Protein AF-A0A655AIK2-F1 (afdb_monomer_lite)

Structure (mmCIF, N/CA/C/O backbone):
data_AF-A0A655AIK2-F1
#
_entry.id   AF-A0A655AIK2-F1
#
loop_
_atom_site.group_PDB
_atom_site.id
_atom_site.type_symbol
_atom_site.label_atom_id
_atom_site.label_alt_id
_atom_site.label_comp_id
_atom_site.label_asym_id
_atom_site.label_entity_id
_atom_site.label_seq_id
_atom_site.pdbx_PDB_ins_code
_atom_site.Cartn_x
_atom_site.Cartn_y
_atom_site.Cartn_z
_atom_site.occupancy
_atom_site.B_iso_or_equiv
_atom_site.auth_seq_id
_atom_site.auth_comp_id
_atom_site.auth_asym_id
_atom_site.auth_atom_id
_atom_site.pdbx_PDB_model_num
ATOM 1 N N . MET A 1 1 ? -13.391 6.403 -7.907 1.00 51.69 1 MET A N 1
ATOM 2 C CA . MET A 1 1 ? -12.136 5.618 -7.950 1.00 51.69 1 MET A CA 1
ATOM 3 C C . MET A 1 1 ? -12.212 4.300 -8.732 1.00 51.69 1 MET A C 1
ATOM 5 O O . MET A 1 1 ? -11.170 3.875 -9.209 1.00 51.69 1 MET A O 1
ATOM 9 N N . SER A 1 2 ? -13.373 3.656 -8.947 1.00 58.41 2 SER A N 1
ATOM 10 C CA . SER A 1 2 ? -13.395 2.323 -9.598 1.00 58.41 2 SER A CA 1
ATOM 11 C C . SER A 1 2 ? -12.974 2.304 -11.079 1.00 58.41 2 SER A C 1
ATOM 13 O O . SER A 1 2 ? -12.410 1.311 -11.532 1.00 58.41 2 SER A O 1
ATOM 15 N N . GLY A 1 3 ? -13.190 3.390 -11.832 1.00 69.06 3 GLY A N 1
ATOM 16 C CA . GLY A 1 3 ? -12.849 3.443 -13.261 1.00 69.06 3 GLY A CA 1
ATOM 17 C C . GLY A 1 3 ? -11.346 3.348 -13.546 1.00 69.06 3 GLY A C 1
ATOM 18 O O . GLY A 1 3 ? -10.938 2.604 -14.431 1.00 69.06 3 GLY A O 1
ATOM 19 N N . ALA A 1 4 ? -10.515 4.046 -12.765 1.00 73.50 4 ALA A N 1
ATOM 20 C CA . ALA A 1 4 ? -9.062 4.034 -12.951 1.00 73.50 4 ALA A CA 1
ATOM 21 C C . ALA A 1 4 ? -8.450 2.670 -12.593 1.00 73.50 4 ALA A C 1
ATOM 23 O O . ALA A 1 4 ? -7.640 2.145 -13.355 1.00 73.50 4 ALA A O 1
ATOM 24 N N . ALA A 1 5 ? -8.898 2.062 -11.488 1.00 82.31 5 ALA A N 1
ATOM 25 C CA . ALA A 1 5 ? -8.438 0.736 -11.080 1.00 82.31 5 ALA A CA 1
ATOM 26 C C . ALA A 1 5 ? -8.780 -0.337 -12.122 1.00 82.31 5 ALA A C 1
ATOM 28 O O . ALA A 1 5 ? -7.933 -1.159 -12.468 1.00 82.31 5 ALA A O 1
ATOM 29 N N . ARG A 1 6 ? -9.994 -0.294 -12.687 1.00 87.00 6 ARG A N 1
ATOM 30 C CA . ARG A 1 6 ? -10.403 -1.250 -13.721 1.00 87.00 6 ARG A CA 1
ATOM 31 C C . ARG A 1 6 ? -9.601 -1.094 -15.011 1.00 87.00 6 ARG A C 1
ATOM 33 O O . ARG A 1 6 ? -9.092 -2.086 -15.518 1.00 87.00 6 ARG A O 1
ATOM 40 N N . SER A 1 7 ? -9.426 0.132 -15.498 1.00 90.06 7 SER A N 1
ATOM 41 C CA . SER A 1 7 ? -8.624 0.383 -16.701 1.00 90.06 7 SER A CA 1
ATOM 42 C C . SER A 1 7 ? -7.167 -0.062 -16.536 1.00 90.06 7 SER A C 1
ATOM 44 O O . SER A 1 7 ? -6.598 -0.631 -17.468 1.00 90.06 7 SER A O 1
ATOM 46 N N . ALA A 1 8 ? -6.572 0.156 -15.357 1.00 89.56 8 ALA A N 1
ATOM 47 C CA . ALA A 1 8 ? -5.217 -0.298 -15.054 1.00 89.56 8 ALA A CA 1
ATOM 48 C C . ALA A 1 8 ? -5.115 -1.833 -15.055 1.00 89.56 8 ALA A C 1
ATOM 50 O O . ALA A 1 8 ? -4.217 -2.386 -15.686 1.00 89.56 8 ALA A O 1
ATOM 51 N N . LEU A 1 9 ? -6.063 -2.526 -14.415 1.00 90.50 9 LEU A N 1
ATOM 52 C CA . LEU A 1 9 ? -6.126 -3.991 -14.422 1.00 90.50 9 LEU A CA 1
ATOM 53 C C . LEU A 1 9 ? -6.282 -4.546 -15.841 1.00 90.50 9 LEU A C 1
ATOM 55 O O . LEU A 1 9 ? -5.556 -5.456 -16.230 1.00 90.50 9 LEU A O 1
ATOM 59 N N . ASP A 1 10 ? -7.179 -3.969 -16.640 1.00 93.56 10 ASP A N 1
ATOM 60 C CA . ASP A 1 10 ? -7.395 -4.396 -18.022 1.00 93.56 10 ASP A CA 1
ATOM 61 C C . ASP A 1 10 ? -6.138 -4.196 -18.884 1.00 93.56 10 ASP A C 1
ATOM 63 O O . ASP A 1 10 ? -5.850 -5.011 -19.763 1.00 93.56 10 ASP A O 1
ATOM 67 N N . ALA A 1 11 ? -5.367 -3.130 -18.643 1.00 92.75 11 ALA A N 1
ATOM 68 C CA . ALA A 1 11 ? -4.089 -2.911 -19.313 1.00 92.75 11 ALA A CA 1
ATOM 69 C C . ALA A 1 11 ? -3.049 -3.974 -18.926 1.00 92.75 11 ALA A C 1
ATOM 71 O O . ALA A 1 11 ? -2.425 -4.556 -19.814 1.00 92.75 11 ALA A O 1
ATOM 72 N N . TRP A 1 12 ? -2.916 -4.286 -17.634 1.00 93.81 12 TRP A N 1
ATOM 73 C CA . TRP A 1 12 ? -1.994 -5.319 -17.154 1.00 93.81 12 TRP A CA 1
ATOM 74 C C . TRP A 1 12 ? -2.372 -6.724 -17.610 1.00 93.81 12 TRP A C 1
ATOM 76 O O . TRP A 1 12 ? -1.489 -7.502 -17.960 1.00 93.81 12 TRP A O 1
ATOM 86 N N . HIS A 1 13 ? -3.663 -7.042 -17.694 1.00 94.12 13 HIS A N 1
ATOM 87 C CA . HIS A 1 13 ? -4.111 -8.314 -18.261 1.00 94.12 13 HIS A CA 1
ATOM 88 C C . HIS A 1 13 ? -3.726 -8.466 -19.735 1.00 94.12 13 HIS A C 1
ATOM 90 O O . HIS A 1 13 ? -3.380 -9.565 -20.158 1.00 94.12 13 HIS A O 1
ATOM 96 N N . ARG A 1 14 ? -3.767 -7.382 -20.523 1.00 95.62 14 ARG A N 1
ATOM 97 C CA . ARG A 1 14 ? -3.342 -7.415 -21.932 1.00 95.62 14 ARG A CA 1
ATOM 98 C C . ARG A 1 14 ? -1.826 -7.468 -22.093 1.00 95.62 14 ARG A C 1
ATOM 100 O O . ARG A 1 14 ? -1.352 -8.127 -23.008 1.00 95.62 14 ARG A O 1
ATOM 107 N N . HIS A 1 15 ? -1.090 -6.752 -21.246 1.00 95.00 15 HIS A N 1
ATOM 108 C CA . HIS A 1 15 ? 0.371 -6.716 -21.294 1.00 95.00 15 HIS A CA 1
ATOM 109 C C . HIS A 1 15 ? 0.997 -8.030 -20.800 1.00 95.00 15 HIS A C 1
ATOM 111 O O . HIS A 1 15 ? 1.952 -8.523 -21.391 1.00 95.00 15 HIS A O 1
ATOM 117 N N . GLY A 1 16 ? 0.453 -8.607 -19.726 1.00 95.50 16 GLY A N 1
ATOM 118 C CA . GLY A 1 16 ? 1.078 -9.705 -18.993 1.00 95.50 16 GLY A CA 1
ATOM 119 C C . GLY A 1 16 ? 2.127 -9.221 -17.985 1.00 95.50 16 GLY A C 1
ATOM 120 O O . GLY A 1 16 ? 2.338 -8.020 -17.805 1.00 95.50 16 GLY A O 1
ATOM 121 N N . LEU A 1 17 ? 2.765 -10.168 -17.293 1.00 95.75 17 LEU A N 1
ATOM 122 C CA . LEU A 1 17 ? 3.710 -9.897 -16.195 1.00 95.75 17 LEU A CA 1
ATOM 123 C C . LEU A 1 17 ? 5.175 -10.192 -16.540 1.00 95.75 17 LEU A C 1
ATOM 125 O O . LEU A 1 17 ? 6.046 -10.034 -15.684 1.00 95.75 17 LEU A O 1
ATOM 129 N N . GLU A 1 18 ? 5.433 -10.627 -17.770 1.00 96.44 18 GLU A N 1
ATOM 130 C CA . GLU A 1 18 ? 6.771 -10.956 -18.249 1.00 96.44 18 GLU A CA 1
ATOM 131 C C . GLU A 1 18 ? 7.486 -9.719 -18.800 1.00 96.44 18 GLU A C 1
ATOM 133 O O . GLU A 1 18 ? 6.857 -8.791 -19.313 1.00 96.44 18 GLU A O 1
ATOM 138 N N . GLY A 1 19 ? 8.817 -9.740 -18.726 1.00 95.62 19 GLY A N 1
ATOM 139 C CA . GLY A 1 19 ? 9.673 -8.681 -19.254 1.00 95.62 19 GLY A CA 1
ATOM 140 C C . GLY A 1 19 ? 9.655 -7.390 -18.433 1.00 95.62 19 GLY A C 1
ATOM 141 O O . GLY A 1 19 ? 9.268 -7.366 -17.261 1.00 95.62 19 GLY A O 1
ATOM 142 N N . ASP A 1 20 ? 10.098 -6.314 -19.078 1.00 96.06 20 ASP A N 1
ATOM 143 C CA . ASP A 1 20 ? 10.253 -4.994 -18.476 1.00 96.06 20 ASP A CA 1
ATOM 144 C C . ASP A 1 20 ? 9.268 -3.987 -19.074 1.00 96.06 20 ASP A C 1
ATOM 146 O O . ASP A 1 20 ? 8.911 -4.053 -20.250 1.00 96.06 20 ASP A O 1
ATOM 150 N N . VAL A 1 21 ? 8.882 -3.006 -18.263 1.00 94.62 21 VAL A N 1
ATOM 151 C CA . VAL A 1 21 ? 8.127 -1.822 -18.674 1.00 94.62 21 VAL A CA 1
ATOM 152 C C . VAL A 1 21 ? 8.985 -0.569 -18.528 1.00 94.62 21 VAL A C 1
ATOM 154 O O . VAL A 1 21 ? 9.830 -0.469 -17.635 1.00 94.62 21 VAL A O 1
ATOM 157 N N . SER A 1 22 ? 8.773 0.405 -19.414 1.00 92.00 22 SER A N 1
ATOM 158 C CA . SER A 1 22 ? 9.477 1.690 -19.365 1.00 92.00 22 SER A CA 1
ATOM 159 C C . SER A 1 22 ? 8.956 2.564 -18.221 1.00 92.00 22 SER A C 1
ATOM 161 O O . SER A 1 22 ? 7.747 2.702 -18.030 1.00 92.00 22 SER A O 1
ATOM 163 N N . LEU A 1 23 ? 9.881 3.185 -17.488 1.00 84.00 23 LEU A N 1
ATOM 164 C CA . LEU A 1 23 ? 9.624 4.173 -16.446 1.00 84.00 23 LEU A CA 1
ATOM 165 C C . LEU A 1 23 ? 10.489 5.414 -16.712 1.00 84.00 23 LEU A C 1
ATOM 167 O O . LEU A 1 23 ? 11.603 5.545 -16.202 1.00 84.00 23 LEU A O 1
ATOM 171 N N . GLY A 1 24 ? 9.983 6.325 -17.545 1.00 83.88 24 GLY A N 1
ATOM 172 C CA . GLY A 1 24 ? 10.744 7.499 -17.977 1.00 83.88 24 GLY A CA 1
ATOM 173 C C . GLY A 1 24 ? 12.058 7.082 -18.663 1.00 83.88 24 GLY A C 1
ATOM 174 O O . GLY A 1 24 ? 12.004 6.301 -19.611 1.00 83.88 24 GLY A O 1
ATOM 175 N N . PRO A 1 25 ? 13.233 7.567 -18.214 1.00 86.94 25 PRO A N 1
ATOM 176 C CA . PRO A 1 25 ? 14.522 7.167 -18.785 1.00 86.94 25 PRO A CA 1
ATOM 177 C C . PRO A 1 25 ? 14.983 5.760 -18.360 1.00 86.94 25 PRO A C 1
ATOM 179 O O . PRO A 1 25 ? 15.971 5.266 -18.898 1.00 86.94 25 PRO A O 1
ATOM 182 N N . GLY A 1 26 ? 14.314 5.132 -17.388 1.00 90.81 26 GLY A N 1
ATOM 183 C CA . GLY A 1 26 ? 14.631 3.791 -16.900 1.00 90.81 26 GLY A CA 1
ATOM 184 C C . GLY A 1 26 ? 13.616 2.731 -17.330 1.00 90.81 26 GLY A C 1
ATOM 185 O O . GLY A 1 26 ? 12.652 2.999 -18.051 1.00 90.81 26 GLY A O 1
ATOM 186 N N . SER A 1 27 ? 13.821 1.512 -16.840 1.00 93.62 27 SER A N 1
ATOM 187 C CA . SER A 1 27 ? 12.861 0.410 -16.919 1.00 93.62 27 SER A CA 1
ATOM 188 C C . SER A 1 27 ? 12.751 -0.303 -15.574 1.00 93.62 27 SER A C 1
ATOM 190 O O . SER A 1 27 ? 13.617 -0.180 -14.706 1.00 93.62 27 SER A O 1
ATOM 192 N N . MET A 1 28 ? 11.666 -1.048 -15.394 1.00 93.25 28 MET A N 1
ATOM 193 C CA . MET A 1 28 ? 11.500 -1.977 -14.281 1.00 93.25 28 MET A CA 1
ATOM 194 C C . MET A 1 28 ? 10.772 -3.227 -14.754 1.00 93.25 28 MET A C 1
ATOM 196 O O . MET A 1 28 ? 9.997 -3.157 -15.707 1.00 93.25 28 MET A O 1
ATOM 200 N N . SER A 1 29 ? 10.953 -4.351 -14.060 1.00 95.81 29 SER A N 1
ATOM 201 C CA . SER A 1 29 ? 10.187 -5.554 -14.394 1.00 95.81 29 SER A CA 1
ATOM 202 C C . SER A 1 29 ? 8.681 -5.289 -14.305 1.00 95.81 29 SER A C 1
ATOM 204 O O . SER A 1 29 ? 8.204 -4.632 -13.372 1.00 95.81 29 SER A O 1
ATOM 206 N N . ALA A 1 30 ? 7.923 -5.846 -15.247 1.00 95.56 30 ALA A N 1
ATOM 207 C CA . ALA A 1 30 ? 6.465 -5.775 -15.277 1.00 95.56 30 ALA A CA 1
ATOM 208 C C . ALA A 1 30 ? 5.847 -6.233 -13.944 1.00 95.56 30 ALA A C 1
ATOM 210 O O . ALA A 1 30 ? 4.912 -5.619 -13.429 1.00 95.56 30 ALA A O 1
ATOM 211 N N . LYS A 1 31 ? 6.435 -7.263 -13.324 1.00 94.56 31 LYS A N 1
ATOM 212 C CA . LYS A 1 31 ? 6.017 -7.776 -12.017 1.00 94.56 31 LYS A CA 1
ATOM 213 C C . LYS A 1 31 ? 6.182 -6.758 -10.886 1.00 94.56 31 LYS A C 1
ATOM 215 O O . LYS A 1 31 ? 5.305 -6.654 -10.030 1.00 94.56 31 LYS A O 1
ATOM 220 N N . VAL A 1 32 ? 7.279 -6.002 -10.869 1.00 93.06 32 VAL A N 1
ATOM 221 C CA . VAL A 1 32 ? 7.477 -4.926 -9.884 1.00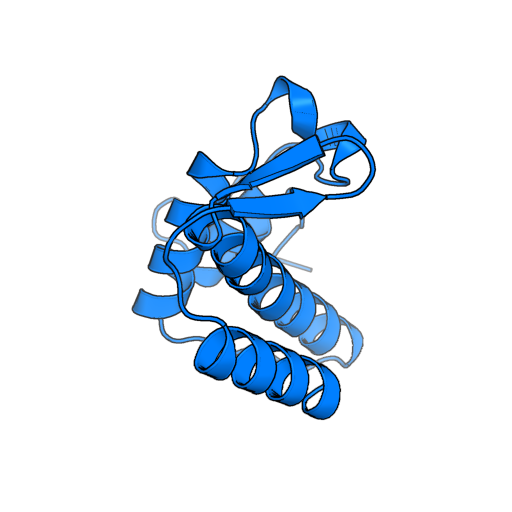 93.06 32 VAL A CA 1
ATOM 222 C C . VAL A 1 32 ? 6.482 -3.798 -10.142 1.00 93.06 32 VAL A C 1
ATOM 224 O O . VAL A 1 32 ? 5.775 -3.399 -9.220 1.00 93.06 32 VAL A O 1
ATOM 227 N N . ALA A 1 33 ? 6.353 -3.359 -11.394 1.00 92.94 33 ALA A N 1
ATOM 228 C CA . ALA A 1 33 ? 5.444 -2.282 -11.776 1.00 92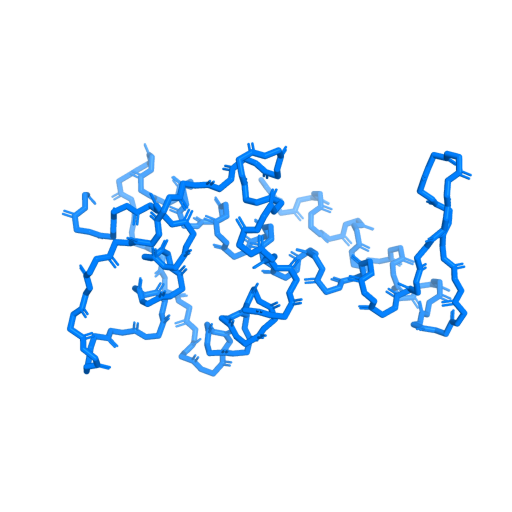.94 33 ALA A CA 1
ATOM 229 C C . ALA A 1 33 ? 3.983 -2.569 -11.401 1.00 92.94 33 ALA A C 1
ATOM 231 O O . ALA A 1 33 ? 3.315 -1.715 -10.821 1.00 92.94 33 ALA A O 1
ATOM 232 N N . VAL A 1 34 ? 3.481 -3.780 -11.672 1.00 93.44 34 VAL A N 1
ATOM 233 C CA . VAL A 1 34 ? 2.107 -4.142 -11.298 1.00 93.44 34 VAL A CA 1
ATOM 234 C C . VAL A 1 34 ? 1.928 -4.230 -9.779 1.00 93.44 34 VAL A C 1
ATOM 236 O O . VAL A 1 34 ? 0.863 -3.899 -9.259 1.00 93.44 34 VAL A O 1
ATOM 239 N N . SER A 1 35 ? 2.968 -4.647 -9.048 1.00 93.19 35 SER A N 1
ATOM 240 C CA . SER A 1 35 ? 2.905 -4.807 -7.590 1.00 93.19 35 SER A CA 1
ATOM 241 C C . SER A 1 35 ? 2.715 -3.467 -6.879 1.00 93.19 35 SER A C 1
ATOM 243 O O . SER A 1 35 ? 2.014 -3.416 -5.869 1.00 93.19 35 SER A O 1
ATOM 245 N N . VAL A 1 36 ? 3.253 -2.375 -7.436 1.00 92.69 36 VAL A N 1
ATOM 246 C CA . VAL A 1 36 ? 3.039 -1.010 -6.924 1.00 92.69 36 VAL A CA 1
ATOM 247 C C . VAL A 1 36 ? 1.546 -0.680 -6.852 1.00 92.69 36 VAL A C 1
ATOM 249 O O . VAL A 1 36 ? 1.082 -0.200 -5.821 1.00 92.69 36 VAL A O 1
ATOM 252 N N . PHE A 1 37 ? 0.753 -1.044 -7.868 1.00 91.94 37 PHE A N 1
ATOM 253 C CA . PHE A 1 37 ? -0.693 -0.780 -7.864 1.00 91.94 37 PHE A CA 1
ATOM 254 C C . PHE A 1 37 ? -1.442 -1.443 -6.705 1.00 91.94 37 PHE A C 1
ATOM 256 O O . PHE A 1 37 ? -2.486 -0.944 -6.293 1.00 91.94 37 PHE A O 1
ATOM 263 N N . SER A 1 38 ? -0.925 -2.548 -6.161 1.00 94.19 38 SER A N 1
ATOM 264 C CA . SER A 1 38 ? -1.544 -3.199 -5.002 1.00 94.19 38 SER A CA 1
ATOM 265 C C . SER A 1 38 ? -1.433 -2.331 -3.745 1.00 94.19 38 SER A C 1
ATOM 267 O O . SER A 1 38 ? -2.399 -2.228 -2.990 1.00 94.19 38 SER A O 1
ATOM 269 N N . VAL A 1 39 ? -0.290 -1.663 -3.557 1.00 95.38 39 VAL A N 1
ATOM 270 C CA . VAL A 1 39 ? -0.084 -0.696 -2.470 1.00 95.38 39 VAL A CA 1
ATOM 271 C C . VAL A 1 39 ? -0.931 0.549 -2.719 1.00 95.38 39 VAL A C 1
ATOM 273 O O . VAL A 1 39 ? -1.743 0.906 -1.867 1.00 95.38 39 VAL A O 1
ATOM 276 N N . GLU A 1 40 ? -0.814 1.146 -3.908 1.00 93.25 40 GLU A N 1
ATOM 277 C CA . GLU A 1 40 ? -1.530 2.372 -4.281 1.00 93.25 40 GLU A CA 1
ATOM 278 C C . GLU A 1 40 ? -3.044 2.231 -4.090 1.00 93.25 40 GLU A C 1
ATOM 280 O O . GLU A 1 40 ? -3.674 3.055 -3.431 1.00 93.25 40 GLU A O 1
ATOM 285 N N . PHE A 1 41 ? -3.657 1.168 -4.621 1.00 93.88 41 PHE A N 1
ATOM 286 C CA . PHE A 1 41 ? -5.108 1.025 -4.540 1.00 93.88 41 PHE A CA 1
ATOM 287 C C . PHE A 1 41 ? -5.605 0.737 -3.131 1.00 93.88 41 PHE A C 1
ATOM 289 O O . PHE A 1 41 ? -6.617 1.317 -2.740 1.00 93.88 41 PHE A O 1
ATOM 296 N N . LEU A 1 42 ? -4.943 -0.135 -2.366 1.00 96.25 42 LEU A N 1
ATOM 297 C CA . LEU A 1 42 ? -5.442 -0.488 -1.038 1.00 96.25 42 LEU A CA 1
ATOM 298 C C . LEU A 1 42 ? -5.245 0.657 -0.037 1.00 96.25 42 LEU A C 1
ATOM 300 O O . LEU A 1 42 ? -6.173 0.995 0.697 1.00 96.25 42 LEU A O 1
ATOM 304 N N . VAL A 1 43 ? -4.071 1.293 -0.047 1.00 96.88 43 VAL A N 1
ATOM 305 C CA . VAL A 1 43 ? -3.760 2.410 0.854 1.00 96.88 43 VAL A CA 1
ATOM 306 C C . VAL A 1 43 ? -4.630 3.623 0.527 1.00 96.88 43 VAL A C 1
ATOM 308 O O . VAL A 1 43 ? -5.207 4.218 1.432 1.00 96.88 43 VAL A O 1
ATOM 311 N N . HIS A 1 44 ? -4.823 3.959 -0.752 1.00 95.81 44 HIS A N 1
ATOM 312 C CA . HIS A 1 44 ? -5.676 5.095 -1.110 1.00 95.81 44 HIS A CA 1
ATOM 313 C C . HIS A 1 44 ? -7.175 4.804 -1.000 1.00 95.81 44 HIS A C 1
ATOM 315 O O . HIS A 1 44 ? -7.961 5.725 -0.770 1.00 95.81 44 HIS A O 1
ATOM 321 N N . ALA A 1 45 ? -7.601 3.542 -1.104 1.00 95.44 45 ALA A N 1
ATOM 322 C CA . ALA A 1 45 ? -8.957 3.170 -0.716 1.00 95.44 45 ALA A CA 1
ATOM 323 C C . ALA A 1 45 ? -9.191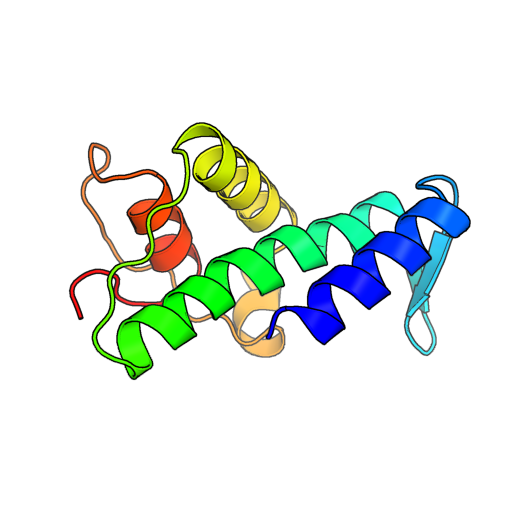 3.428 0.780 1.00 95.44 45 ALA A C 1
ATOM 325 O O . ALA A 1 45 ? -10.267 3.905 1.140 1.00 95.44 45 ALA A O 1
ATOM 326 N N . TRP A 1 46 ? -8.190 3.162 1.630 1.00 97.44 46 TRP A N 1
ATOM 327 C CA . TRP A 1 46 ? -8.257 3.474 3.059 1.00 97.44 46 TRP A CA 1
ATOM 328 C C . TRP A 1 46 ? -8.275 4.987 3.293 1.00 97.44 46 TRP A C 1
ATOM 330 O O . TRP A 1 46 ? -9.182 5.470 3.968 1.00 97.44 46 TRP A O 1
ATOM 340 N N . ASP A 1 47 ? -7.368 5.740 2.652 1.00 96.75 47 ASP A N 1
ATOM 341 C CA . ASP A 1 47 ? -7.329 7.210 2.736 1.00 96.75 47 ASP A CA 1
ATOM 342 C C . ASP A 1 47 ? -8.701 7.816 2.393 1.00 96.75 47 ASP A C 1
ATOM 344 O O . ASP A 1 47 ? -9.214 8.688 3.095 1.00 96.75 47 ASP A O 1
ATOM 348 N N . TYR A 1 48 ? -9.325 7.332 1.316 1.00 95.88 48 TYR A N 1
ATOM 349 C CA . TYR A 1 48 ? -10.638 7.800 0.892 1.00 95.88 48 TYR A CA 1
ATOM 350 C C . TYR A 1 48 ? -11.748 7.420 1.866 1.00 95.88 48 TYR A C 1
ATOM 352 O O . TYR A 1 48 ? -12.600 8.259 2.143 1.00 95.88 48 TYR A O 1
ATOM 360 N N . ALA A 1 49 ? -11.753 6.182 2.371 1.00 96.44 49 ALA A N 1
ATOM 361 C CA . ALA A 1 49 ? -12.748 5.729 3.337 1.00 96.44 49 ALA A CA 1
ATOM 362 C C . ALA A 1 49 ? -12.726 6.619 4.589 1.00 96.44 49 ALA A C 1
ATOM 364 O O . ALA A 1 49 ? -13.763 7.174 4.949 1.00 96.44 49 ALA A O 1
ATOM 365 N N . VAL A 1 50 ? -11.538 6.867 5.151 1.00 96.25 50 VAL A N 1
ATOM 366 C CA . VAL A 1 50 ? -11.345 7.788 6.282 1.00 96.25 50 VAL A CA 1
ATOM 367 C C . VAL A 1 50 ? -11.840 9.193 5.941 1.00 96.25 50 VAL A C 1
ATOM 369 O O . VAL A 1 50 ? -12.615 9.775 6.697 1.00 96.25 50 VAL A O 1
ATOM 372 N N . ALA A 1 51 ? -11.465 9.728 4.774 1.00 96.50 51 ALA A N 1
ATOM 373 C CA . ALA A 1 51 ? -11.846 11.078 4.360 1.00 96.50 51 ALA A CA 1
ATOM 374 C C . ALA A 1 51 ? -13.367 11.287 4.244 1.00 96.50 51 ALA A C 1
ATOM 376 O O . ALA A 1 51 ? -13.843 12.410 4.412 1.00 96.50 51 ALA A O 1
ATOM 377 N N . VAL A 1 52 ? -14.133 10.228 3.962 1.00 96.94 52 VAL A N 1
ATOM 378 C CA . VAL A 1 52 ? -15.603 10.283 3.875 1.00 96.94 52 VAL A CA 1
ATOM 379 C C . VAL A 1 52 ? -16.310 9.753 5.127 1.00 96.94 52 VAL A C 1
ATOM 381 O O . VAL A 1 52 ? -17.534 9.633 5.121 1.00 96.94 52 VAL A O 1
ATOM 384 N N . GLY A 1 53 ? -15.573 9.437 6.196 1.00 96.56 53 GLY A N 1
ATOM 385 C CA . GLY A 1 5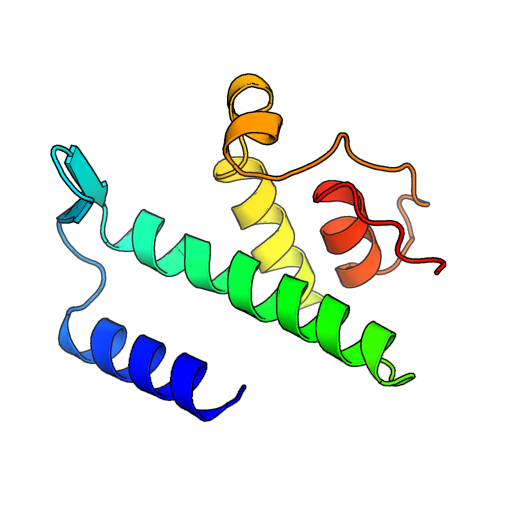3 ? -16.131 8.903 7.443 1.00 96.56 53 GLY A CA 1
ATOM 386 C C . GLY A 1 53 ? -16.658 7.467 7.331 1.00 96.56 53 GLY A C 1
ATOM 387 O O . GLY A 1 53 ? -17.572 7.089 8.060 1.00 96.56 53 GLY A O 1
ATOM 388 N N . SER A 1 54 ? -16.121 6.678 6.400 1.00 95.50 54 SER A N 1
ATOM 389 C CA . SER A 1 54 ? -16.443 5.263 6.208 1.00 95.50 54 SER A CA 1
ATOM 390 C C . SER A 1 54 ? -15.308 4.368 6.700 1.00 95.50 54 SER A C 1
ATOM 392 O O . SER A 1 54 ? -14.134 4.716 6.632 1.00 95.50 54 SER A O 1
ATOM 394 N N . GLU A 1 55 ? -15.656 3.153 7.110 1.00 93.69 55 GLU A N 1
ATOM 395 C CA . GLU A 1 55 ? -14.686 2.092 7.377 1.00 93.69 55 GLU A CA 1
ATOM 396 C C . GLU A 1 55 ? -14.339 1.357 6.070 1.00 93.69 55 GLU A C 1
ATOM 398 O O . GLU A 1 55 ? -15.234 1.019 5.288 1.00 93.69 55 GLU A O 1
ATOM 403 N N . LEU A 1 56 ? -13.052 1.083 5.830 1.00 95.38 56 LEU A N 1
ATOM 404 C CA . LEU A 1 56 ? -12.628 0.156 4.781 1.00 95.38 56 LEU A CA 1
ATOM 405 C C . LEU A 1 56 ? -12.489 -1.249 5.368 1.00 95.38 56 LEU A C 1
ATOM 407 O O . LEU A 1 56 ? -11.626 -1.490 6.206 1.00 95.38 56 LEU A O 1
ATOM 411 N N . LYS A 1 57 ? -13.272 -2.198 4.851 1.00 93.50 57 LYS A N 1
ATOM 412 C CA . LYS A 1 57 ? -13.112 -3.623 5.161 1.00 93.50 57 LYS A CA 1
ATOM 413 C C . LYS A 1 57 ? -12.367 -4.316 4.028 1.00 93.50 57 LYS A C 1
ATOM 415 O O . LYS A 1 57 ? -12.914 -4.489 2.940 1.00 93.50 57 LYS A O 1
ATOM 420 N N . ALA A 1 58 ? -11.125 -4.707 4.292 1.00 95.44 58 ALA A N 1
ATOM 421 C CA . ALA A 1 58 ? -10.323 -5.550 3.413 1.00 95.44 58 ALA A CA 1
ATOM 422 C C . ALA A 1 58 ? -10.160 -6.934 4.050 1.00 95.44 58 ALA A C 1
ATOM 424 O O . ALA A 1 58 ? -10.107 -7.048 5.270 1.00 95.44 58 ALA A O 1
ATOM 425 N N . ALA A 1 59 ? -10.086 -7.985 3.232 1.00 97.06 59 ALA A N 1
ATOM 426 C CA . ALA A 1 59 ? -9.736 -9.306 3.741 1.00 97.06 59 ALA A CA 1
ATOM 427 C C . ALA A 1 59 ? -8.309 -9.280 4.309 1.00 97.06 59 ALA A C 1
ATOM 429 O O . ALA A 1 59 ? -7.417 -8.717 3.669 1.00 97.06 59 ALA A O 1
ATOM 430 N N . ASP A 1 60 ? -8.080 -9.926 5.453 1.00 96.19 60 ASP A N 1
ATOM 431 C CA . ASP A 1 60 ? -6.756 -9.940 6.088 1.00 96.19 60 ASP A CA 1
ATOM 432 C C . ASP A 1 60 ? -5.680 -10.479 5.145 1.00 96.19 60 ASP A C 1
ATOM 434 O O . ASP A 1 60 ? -4.638 -9.855 4.982 1.00 96.19 60 ASP A O 1
ATOM 438 N N . SER A 1 61 ? -5.981 -11.549 4.403 1.00 97.62 61 SER A N 1
ATOM 439 C CA . SER A 1 61 ? -5.063 -12.126 3.413 1.00 97.62 61 SER A CA 1
ATOM 440 C C . SER A 1 61 ? -4.651 -11.145 2.311 1.00 97.62 61 SER A C 1
ATOM 442 O O . SER A 1 61 ? -3.522 -11.197 1.822 1.00 97.62 61 SER A O 1
ATOM 444 N N . LEU A 1 62 ? -5.542 -10.227 1.922 1.00 96.94 62 LEU A N 1
ATOM 445 C CA . LEU A 1 62 ? -5.219 -9.168 0.971 1.00 96.94 62 LEU A CA 1
ATOM 446 C C . LEU A 1 62 ? -4.297 -8.132 1.620 1.00 96.94 62 LEU A C 1
ATOM 448 O O . LEU A 1 62 ? -3.282 -7.769 1.032 1.00 96.94 62 LEU A O 1
ATOM 452 N N . ALA A 1 63 ? -4.629 -7.663 2.821 1.00 98.00 63 ALA A N 1
ATOM 453 C CA . ALA A 1 63 ? -3.823 -6.665 3.514 1.00 98.00 63 ALA A CA 1
ATOM 454 C C . ALA A 1 63 ? -2.419 -7.189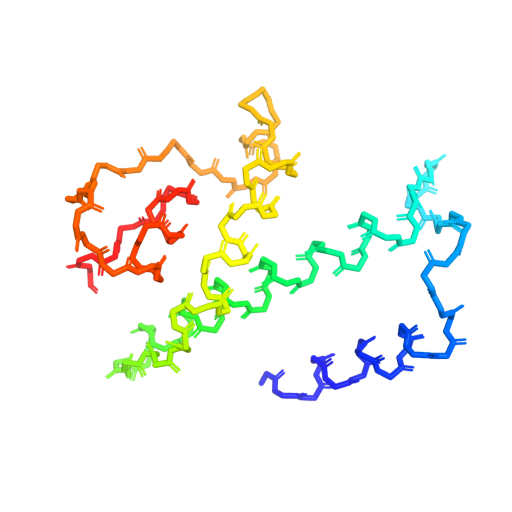 3.865 1.00 98.00 63 ALA A C 1
ATOM 456 O O . ALA A 1 63 ? -1.440 -6.469 3.685 1.00 98.00 63 ALA A O 1
ATOM 457 N N . GLU A 1 64 ? -2.300 -8.453 4.275 1.00 97.94 64 GLU A N 1
ATOM 458 C CA . GLU A 1 64 ? -1.022 -9.130 4.519 1.00 97.94 64 GLU A CA 1
ATOM 459 C C . GLU A 1 64 ? -0.181 -9.228 3.249 1.00 97.94 64 GLU A C 1
ATOM 461 O O . GLU A 1 64 ? 0.995 -8.866 3.252 1.00 97.94 64 GLU A O 1
ATOM 466 N N . TYR A 1 65 ? -0.789 -9.653 2.138 1.00 97.88 65 TYR A N 1
ATOM 467 C CA . TYR A 1 65 ? -0.109 -9.700 0.846 1.00 97.88 65 TYR A CA 1
ATOM 468 C C . TYR A 1 65 ? 0.444 -8.324 0.448 1.00 97.88 65 TYR A C 1
ATOM 470 O O . TYR A 1 65 ? 1.602 -8.209 0.041 1.00 97.88 65 TYR A O 1
ATOM 478 N N . VAL A 1 66 ? -0.360 -7.268 0.603 1.00 98.06 66 VAL A N 1
ATOM 479 C CA . VAL A 1 66 ? 0.055 -5.903 0.260 1.00 98.06 66 VAL A CA 1
ATOM 480 C C . VAL A 1 66 ? 1.112 -5.369 1.228 1.00 98.06 66 VAL A C 1
ATOM 482 O O . VAL A 1 66 ? 2.036 -4.698 0.777 1.00 98.06 66 VAL A O 1
ATOM 485 N N . LEU A 1 67 ? 1.048 -5.697 2.521 1.00 97.75 67 LEU A N 1
ATOM 486 C CA . LEU A 1 67 ? 2.093 -5.350 3.491 1.00 97.75 67 LEU A CA 1
ATOM 487 C C . LEU A 1 67 ? 3.442 -5.966 3.105 1.00 97.75 67 LEU A C 1
ATOM 489 O O . LEU A 1 67 ? 4.464 -5.279 3.114 1.00 97.75 67 LEU A O 1
ATOM 493 N N . GLU A 1 68 ? 3.454 -7.231 2.698 1.00 97.75 68 GLU A N 1
ATOM 494 C CA . GLU A 1 68 ? 4.679 -7.903 2.262 1.00 97.75 68 GLU A CA 1
ATOM 495 C C . GLU A 1 68 ? 5.227 -7.340 0.944 1.00 97.75 68 GLU A C 1
ATOM 497 O O . GLU A 1 68 ? 6.443 -7.278 0.753 1.00 97.75 68 GLU A O 1
ATOM 502 N N . LEU A 1 69 ? 4.360 -6.876 0.038 1.00 97.38 69 LEU A N 1
ATOM 503 C CA . LEU A 1 69 ? 4.794 -6.105 -1.129 1.00 97.38 69 LEU A CA 1
ATOM 504 C C . LEU A 1 69 ? 5.378 -4.751 -0.722 1.00 97.38 69 LEU A C 1
ATOM 506 O O . LEU A 1 69 ? 6.463 -4.398 -1.178 1.00 97.38 69 LEU A O 1
ATOM 510 N N . ALA A 1 70 ? 4.701 -4.013 0.157 1.00 97.00 70 ALA A N 1
ATOM 511 C CA . ALA A 1 70 ? 5.142 -2.704 0.621 1.00 97.00 70 ALA A CA 1
ATOM 512 C C . ALA A 1 70 ? 6.532 -2.785 1.268 1.00 97.00 70 ALA A C 1
ATOM 514 O O . ALA A 1 70 ? 7.403 -1.986 0.939 1.00 97.00 70 ALA A O 1
ATOM 515 N N . ARG A 1 71 ? 6.788 -3.798 2.104 1.00 95.94 71 ARG A N 1
ATOM 516 C CA . ARG A 1 71 ? 8.104 -4.046 2.722 1.00 95.94 71 ARG A CA 1
ATOM 517 C C . ARG A 1 71 ? 9.222 -4.306 1.712 1.00 95.94 71 ARG A C 1
ATOM 519 O O . ARG A 1 71 ? 10.370 -3.974 1.982 1.00 95.94 71 ARG A O 1
ATOM 526 N N . LYS A 1 72 ? 8.904 -4.898 0.558 1.00 95.00 72 LYS A N 1
ATOM 527 C CA . LYS A 1 72 ? 9.874 -5.167 -0.518 1.00 95.00 72 LYS A CA 1
ATOM 528 C C . LYS A 1 72 ? 10.105 -3.959 -1.421 1.00 95.00 72 LYS A C 1
ATOM 530 O O . LYS A 1 72 ? 11.198 -3.810 -1.958 1.00 95.00 72 LYS A O 1
ATOM 535 N N . LEU A 1 73 ? 9.070 -3.148 -1.633 1.00 93.50 73 LEU A N 1
ATOM 536 C CA . LEU A 1 73 ? 9.085 -2.024 -2.571 1.00 93.50 73 LEU A CA 1
ATOM 537 C C . LEU A 1 73 ? 9.571 -0.723 -1.925 1.00 93.50 73 LEU A C 1
ATOM 539 O O . LEU A 1 73 ? 10.242 0.066 -2.580 1.00 93.50 73 LEU A O 1
ATOM 543 N N . ILE A 1 74 ? 9.233 -0.492 -0.657 1.00 94.31 74 ILE A N 1
ATOM 544 C CA . ILE A 1 74 ? 9.501 0.762 0.045 1.00 94.31 74 ILE A CA 1
ATOM 545 C C . ILE A 1 74 ? 10.804 0.619 0.831 1.00 94.31 74 ILE A C 1
ATOM 547 O O . ILE A 1 74 ? 10.804 0.189 1.989 1.00 94.31 74 ILE A O 1
ATOM 551 N N . LYS A 1 75 ? 11.925 0.981 0.202 1.00 92.44 75 LYS A N 1
ATOM 552 C CA . LYS A 1 75 ? 13.230 0.955 0.870 1.00 92.44 75 LYS A CA 1
ATOM 553 C C . LYS A 1 75 ? 13.365 2.118 1.856 1.00 92.44 75 LYS A C 1
ATOM 555 O O . LYS A 1 75 ? 12.930 3.221 1.516 1.00 92.44 75 LYS A O 1
ATOM 560 N N . PRO A 1 76 ? 13.977 1.913 3.039 1.00 91.38 76 PRO A N 1
ATOM 561 C CA . PRO A 1 76 ? 14.149 2.959 4.051 1.00 91.38 76 PRO A CA 1
ATOM 562 C C . PRO A 1 76 ? 14.728 4.269 3.500 1.00 91.38 76 PRO A C 1
ATOM 564 O O . PRO A 1 76 ? 14.214 5.346 3.787 1.00 91.38 76 PRO A O 1
ATOM 567 N N . GLU A 1 77 ? 15.743 4.180 2.646 1.00 92.81 77 GLU A N 1
ATOM 568 C CA . GLU A 1 77 ? 16.430 5.322 2.046 1.00 92.81 77 GLU A CA 1
ATOM 569 C C . GLU A 1 77 ? 15.610 6.066 0.974 1.00 92.81 77 GLU A C 1
ATOM 571 O O . GLU A 1 77 ? 15.888 7.226 0.679 1.00 92.81 77 GLU A O 1
ATOM 576 N N . GLU A 1 78 ? 14.583 5.427 0.406 1.00 90.44 78 GLU A N 1
ATOM 577 C CA . GLU A 1 78 ? 13.755 5.967 -0.682 1.00 90.44 78 GLU A CA 1
ATOM 578 C C . GLU A 1 78 ? 12.393 6.488 -0.183 1.00 90.44 78 GLU A C 1
ATOM 580 O O . GLU A 1 78 ? 11.663 7.118 -0.950 1.00 90.44 78 GLU A O 1
ATOM 585 N N . ARG A 1 79 ? 12.045 6.276 1.098 1.00 94.06 79 ARG A N 1
ATOM 586 C CA . ARG A 1 79 ? 10.716 6.586 1.665 1.00 94.06 79 ARG A CA 1
ATOM 587 C C . ARG A 1 79 ? 10.272 8.020 1.424 1.00 94.06 79 ARG A C 1
ATOM 589 O O . ARG A 1 79 ? 9.195 8.237 0.876 1.00 94.06 79 ARG A O 1
ATOM 596 N N . SER A 1 80 ? 11.105 8.986 1.809 1.00 91.62 80 SER A N 1
ATOM 597 C CA . SER A 1 80 ? 10.763 10.410 1.732 1.00 91.62 80 SER A CA 1
ATOM 598 C C . SER A 1 80 ? 10.555 10.872 0.289 1.00 91.62 80 SER A C 1
ATOM 600 O O . SER A 1 80 ? 9.626 11.627 0.012 1.00 91.62 80 SER A O 1
ATOM 602 N N . VAL A 1 81 ? 11.367 10.364 -0.643 1.00 89.56 81 VAL A N 1
ATOM 603 C CA . VAL A 1 81 ? 11.245 10.635 -2.083 1.00 89.56 81 VAL A CA 1
ATOM 604 C C . VAL A 1 81 ? 9.983 9.990 -2.658 1.00 89.56 81 VAL A C 1
ATOM 606 O O . VAL A 1 81 ? 9.310 10.593 -3.490 1.00 89.56 81 VAL A O 1
ATOM 609 N N . ALA A 1 82 ? 9.634 8.793 -2.187 1.00 87.25 82 ALA A N 1
ATOM 610 C CA . ALA A 1 82 ? 8.421 8.075 -2.567 1.00 87.25 82 ALA A CA 1
ATOM 611 C C . ALA A 1 82 ? 7.149 8.571 -1.846 1.00 87.25 82 ALA A C 1
ATOM 613 O O . ALA A 1 82 ? 6.066 8.049 -2.095 1.00 87.25 82 ALA A O 1
ATOM 614 N N . GLY A 1 83 ? 7.253 9.577 -0.968 1.00 91.06 83 GLY A N 1
ATOM 615 C CA . GLY A 1 83 ? 6.109 10.163 -0.263 1.00 91.06 83 GLY A CA 1
ATOM 616 C C . GLY A 1 83 ? 5.604 9.360 0.943 1.00 91.06 83 GLY A C 1
ATOM 617 O O . GLY A 1 83 ? 4.478 9.578 1.389 1.00 91.06 83 GLY A O 1
ATOM 618 N N . PHE A 1 84 ? 6.413 8.449 1.488 1.00 95.38 84 PHE A N 1
ATOM 619 C CA . PHE A 1 84 ? 6.114 7.712 2.718 1.00 95.38 84 PHE A CA 1
ATOM 620 C C . PHE A 1 84 ? 6.801 8.354 3.932 1.00 95.38 84 PHE A C 1
ATOM 622 O O . PHE A 1 84 ? 7.983 8.692 3.879 1.00 95.38 84 PHE A O 1
ATOM 629 N N . ASN A 1 85 ? 6.074 8.467 5.049 1.00 95.81 85 ASN A N 1
ATOM 630 C CA . ASN A 1 85 ? 6.642 8.881 6.341 1.00 95.81 85 ASN A CA 1
ATOM 631 C C . ASN A 1 85 ? 7.288 7.686 7.059 1.00 95.81 85 ASN A C 1
ATOM 633 O O . ASN A 1 85 ? 7.181 6.551 6.592 1.00 95.81 85 ASN A O 1
ATOM 637 N N . GLU A 1 86 ? 7.932 7.912 8.203 1.00 96.62 86 GLU A N 1
ATOM 638 C CA . GLU A 1 86 ? 8.370 6.813 9.073 1.00 96.62 86 GLU A CA 1
ATOM 639 C C . GLU A 1 86 ? 7.180 5.962 9.543 1.00 96.62 86 GLU A C 1
ATOM 641 O O . GLU A 1 86 ? 6.108 6.525 9.792 1.00 96.62 86 GLU A O 1
ATOM 646 N N . PRO A 1 87 ? 7.337 4.626 9.652 1.00 96.44 87 PRO A N 1
ATOM 647 C CA . PRO A 1 87 ? 6.307 3.763 10.211 1.00 96.44 87 PRO A CA 1
ATOM 648 C C . PRO A 1 87 ? 5.847 4.234 11.592 1.00 96.44 87 PRO A C 1
ATOM 650 O O . PRO A 1 87 ? 6.639 4.741 12.385 1.00 96.44 87 PRO A O 1
ATOM 653 N N . VAL A 1 88 ? 4.563 4.041 11.877 1.00 96.81 88 VAL A N 1
ATOM 654 C CA . VAL A 1 88 ? 3.972 4.349 13.185 1.00 96.81 88 VAL A CA 1
ATOM 655 C C . VAL A 1 88 ? 3.790 3.054 13.972 1.00 96.81 88 VAL A C 1
ATOM 657 O O . VAL A 1 88 ? 3.474 2.021 13.384 1.00 96.81 88 VAL A O 1
ATOM 660 N N . ASP A 1 89 ? 3.972 3.103 15.289 1.00 94.88 89 ASP A N 1
ATOM 661 C CA . ASP A 1 89 ? 3.783 1.929 16.141 1.00 94.88 89 ASP A CA 1
ATOM 662 C C . ASP A 1 89 ? 2.302 1.541 16.224 1.00 94.88 89 ASP A C 1
ATOM 664 O O . ASP A 1 89 ? 1.431 2.378 16.472 1.00 94.88 89 ASP A O 1
ATOM 668 N N . VAL A 1 90 ? 2.034 0.249 16.054 1.00 95.12 90 VAL A N 1
ATOM 669 C CA . VAL A 1 90 ? 0.730 -0.387 16.277 1.00 95.12 90 VAL A CA 1
ATOM 670 C C . VAL A 1 90 ? 0.942 -1.732 16.973 1.00 95.12 90 VAL A C 1
ATOM 672 O O . VAL A 1 90 ? 2.028 -2.308 16.843 1.00 95.12 90 VAL A O 1
ATOM 675 N N . PRO A 1 91 ? -0.054 -2.254 17.712 1.00 92.56 91 PRO A N 1
ATOM 676 C CA . PRO A 1 91 ? 0.044 -3.579 18.313 1.00 92.56 91 PRO A CA 1
ATOM 677 C C . PRO A 1 91 ? 0.363 -4.653 17.262 1.00 92.56 91 PRO A C 1
ATOM 679 O O . PRO A 1 91 ? -0.183 -4.635 16.157 1.00 92.56 91 PRO A O 1
ATOM 682 N N . GLU A 1 92 ? 1.243 -5.602 17.591 1.00 81.50 92 GLU A N 1
ATOM 683 C CA . GLU A 1 92 ? 1.605 -6.687 16.662 1.00 81.50 92 GLU A CA 1
ATOM 684 C C . GLU A 1 92 ? 0.409 -7.598 16.336 1.00 81.50 92 GLU A C 1
ATOM 686 O O . GLU A 1 92 ? 0.322 -8.141 15.233 1.00 81.50 92 GLU A O 1
ATOM 691 N N . ASP A 1 93 ? -0.537 -7.713 17.269 1.00 84.44 93 ASP A N 1
ATOM 692 C CA . ASP A 1 93 ? -1.825 -8.393 17.123 1.00 84.44 93 ASP A CA 1
ATOM 693 C C . ASP A 1 93 ? -2.925 -7.506 16.509 1.00 84.44 93 ASP A C 1
ATOM 695 O O . ASP A 1 93 ? -4.050 -7.970 16.316 1.00 84.44 93 ASP A O 1
ATOM 699 N N . GLY A 1 94 ? -2.599 -6.257 16.153 1.00 83.50 94 GLY A N 1
ATOM 700 C CA . GLY A 1 94 ? -3.476 -5.351 15.411 1.00 83.50 94 GLY A CA 1
ATOM 701 C C . GLY A 1 94 ? -3.826 -5.897 14.026 1.00 83.50 94 GLY A C 1
ATOM 702 O O . GLY A 1 94 ? -3.146 -6.779 13.498 1.00 83.50 94 GLY A O 1
ATOM 703 N N . GLY A 1 95 ? -4.892 -5.386 13.410 1.00 94.06 95 GLY A N 1
ATOM 704 C CA . GLY A 1 95 ? -5.402 -5.916 12.139 1.00 94.06 95 GLY A CA 1
ATOM 705 C C . GLY A 1 95 ? -4.384 -5.819 10.992 1.00 94.06 95 GLY A C 1
ATOM 706 O O . GLY A 1 95 ? -3.546 -4.919 10.952 1.00 94.06 95 GLY A O 1
ATOM 707 N N . ALA A 1 96 ? -4.458 -6.707 9.997 1.00 96.44 96 ALA A N 1
ATOM 708 C CA . ALA A 1 96 ? -3.505 -6.690 8.882 1.00 96.44 96 ALA A CA 1
ATOM 709 C C . ALA A 1 96 ? -3.514 -5.363 8.100 1.00 96.44 96 ALA A C 1
ATOM 711 O O . ALA A 1 96 ? -2.457 -4.849 7.725 1.00 96.44 96 ALA A O 1
ATOM 712 N N . LEU A 1 97 ? -4.703 -4.783 7.893 1.00 97.19 97 LEU A N 1
ATOM 713 C CA . LEU A 1 97 ? -4.853 -3.471 7.261 1.00 97.19 97 LEU A CA 1
ATOM 714 C C . LEU A 1 97 ? -4.241 -2.359 8.121 1.00 97.19 97 LEU A C 1
ATOM 716 O O . LEU A 1 97 ? -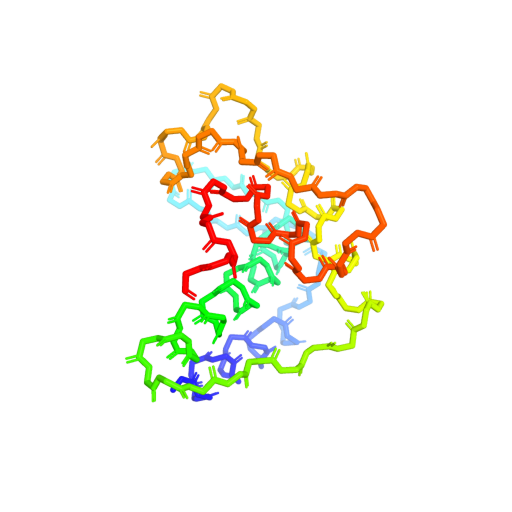3.547 -1.500 7.593 1.00 97.19 97 LEU A O 1
ATOM 720 N N . GLU A 1 98 ? -4.437 -2.404 9.437 1.00 96.94 98 GLU A N 1
ATOM 721 C CA . GLU A 1 98 ? -3.860 -1.443 10.380 1.00 96.94 98 GLU A CA 1
ATOM 722 C C . GLU A 1 98 ? -2.329 -1.433 10.295 1.00 96.94 98 GLU A C 1
ATOM 724 O O . GLU A 1 98 ? -1.727 -0.377 10.096 1.00 96.94 98 GLU A O 1
ATOM 729 N N . ARG A 1 99 ? -1.702 -2.616 10.327 1.00 97.38 99 ARG A N 1
ATOM 730 C CA . ARG A 1 99 ? -0.247 -2.765 10.177 1.00 97.38 99 ARG A CA 1
ATOM 731 C C . ARG A 1 99 ? 0.262 -2.271 8.821 1.00 97.38 99 ARG A C 1
ATOM 733 O O . ARG A 1 99 ? 1.325 -1.657 8.761 1.00 97.38 99 ARG A O 1
ATOM 740 N N . LEU A 1 100 ? -0.481 -2.508 7.735 1.00 97.88 100 LEU A N 1
ATOM 741 C CA . LEU A 1 100 ? -0.157 -1.956 6.414 1.00 97.88 100 LEU A CA 1
ATOM 742 C C . LEU A 1 100 ? -0.160 -0.424 6.431 1.00 97.88 100 LEU A C 1
ATOM 744 O O . LEU A 1 100 ? 0.814 0.194 6.005 1.00 97.88 100 LEU A O 1
ATOM 748 N N . ILE A 1 101 ? -1.231 0.192 6.930 1.00 97.88 101 ILE A N 1
ATOM 749 C CA . ILE A 1 101 ? -1.371 1.652 6.982 1.00 97.88 101 ILE A CA 1
ATOM 750 C C . ILE A 1 101 ? -0.277 2.268 7.856 1.00 97.88 101 ILE A C 1
ATOM 752 O O . ILE A 1 101 ? 0.416 3.187 7.405 1.00 97.88 101 ILE A O 1
ATOM 756 N N . ALA A 1 102 ? -0.047 1.696 9.036 1.00 97.56 102 ALA A N 1
ATOM 757 C CA . ALA A 1 102 ? 1.022 2.083 9.945 1.00 97.56 102 ALA A CA 1
ATOM 758 C C . ALA A 1 102 ? 2.404 1.996 9.283 1.00 97.56 102 ALA A C 1
ATOM 760 O O . ALA A 1 102 ? 3.190 2.940 9.372 1.00 97.56 102 ALA A O 1
ATOM 761 N N . PHE A 1 103 ? 2.679 0.929 8.521 1.00 97.50 103 PHE A N 1
ATOM 762 C CA . PHE A 1 103 ? 3.928 0.784 7.772 1.00 97.50 103 PHE A CA 1
ATOM 763 C C . PHE A 1 103 ? 4.124 1.874 6.716 1.00 97.50 103 PHE A C 1
ATOM 765 O O . PHE A 1 103 ? 5.265 2.207 6.416 1.00 97.50 103 PHE A O 1
ATOM 772 N N . THR A 1 104 ? 3.064 2.470 6.160 1.00 97.38 104 THR A N 1
ATOM 773 C CA . THR A 1 104 ? 3.193 3.613 5.229 1.00 97.38 104 THR A CA 1
ATOM 774 C C . THR A 1 104 ? 3.463 4.954 5.927 1.00 97.38 104 THR A C 1
ATOM 776 O O . THR A 1 104 ? 3.641 5.971 5.256 1.00 97.38 104 THR A O 1
ATOM 779 N N . GLY A 1 105 ? 3.490 4.963 7.264 1.00 96.94 105 GLY A N 1
ATOM 780 C CA . GLY A 1 105 ? 3.632 6.160 8.092 1.00 96.94 105 GLY A CA 1
ATOM 781 C C . GLY A 1 105 ? 2.344 6.979 8.234 1.00 96.94 105 GLY A C 1
ATOM 782 O O . GLY A 1 105 ? 2.378 8.162 8.582 1.00 96.94 105 GLY A O 1
ATOM 783 N N . ARG A 1 106 ? 1.196 6.360 7.938 1.00 96.94 106 ARG A N 1
ATOM 784 C CA . ARG A 1 106 ? -0.144 6.885 8.230 1.00 96.94 106 ARG A CA 1
ATOM 785 C C . ARG A 1 106 ? -0.587 6.393 9.606 1.00 96.94 106 ARG A C 1
ATOM 787 O O . ARG A 1 106 ? -0.192 5.314 10.029 1.00 96.94 106 ARG A O 1
ATOM 794 N N . ASN A 1 107 ? -1.433 7.165 10.286 1.00 95.19 107 ASN A N 1
ATOM 795 C CA . ASN A 1 107 ? -1.986 6.768 11.582 1.00 95.19 107 ASN A CA 1
ATOM 796 C C . ASN A 1 107 ? -3.360 6.093 11.395 1.00 95.19 107 ASN A C 1
ATOM 798 O O . ASN A 1 107 ? -4.304 6.797 11.030 1.00 95.19 107 ASN A O 1
ATOM 802 N N . PRO A 1 108 ? -3.490 4.780 11.656 1.00 92.81 108 PRO A N 1
ATOM 803 C CA . PRO A 1 108 ? -4.747 4.053 11.493 1.00 92.81 108 PRO A CA 1
ATOM 804 C C . PRO A 1 108 ? -5.798 4.340 12.578 1.00 92.81 108 PRO A C 1
ATOM 806 O O . PRO A 1 108 ? -6.962 4.023 12.371 1.00 92.81 108 PRO A O 1
ATOM 809 N N . ALA A 1 109 ? -5.419 4.959 13.700 1.00 87.12 109 ALA A N 1
ATOM 810 C CA . ALA A 1 109 ? -6.327 5.324 14.792 1.00 87.12 109 ALA A CA 1
ATOM 811 C C . ALA A 1 109 ? -6.985 6.711 14.616 1.00 87.12 109 ALA A C 1
ATOM 813 O O . ALA A 1 109 ? -7.562 7.241 15.568 1.00 87.12 109 ALA A O 1
ATOM 814 N N . ARG A 1 110 ? -6.834 7.334 13.441 1.00 71.62 110 ARG A N 1
ATOM 815 C CA . ARG A 1 110 ? -7.453 8.624 13.102 1.00 71.62 110 ARG A CA 1
ATOM 816 C C . ARG A 1 110 ? -8.877 8.485 12.591 1.00 71.62 110 ARG A C 1
ATOM 818 O O . ARG A 1 110 ? -9.159 7.491 11.892 1.00 71.62 110 ARG A O 1
#

pLDDT: mean 92.72, std 7.3, range [51.69, 98.06]

Radius of gyration: 14.78 Å; chains: 1; bounding box: 33×23×40 Å

Sequence (110 aa):
MSGAARSALDAWHRHGLEGDVSLGPGSMSAKVAVSVFSVEFLVHAWDYAVAVGSELKAADSLAEYVLELARKLIKPEERSVAGFNEPVDVPEDGGALERLIAFTGRNPAR

Foldseek 3Di:
DVVVLVVVVVVCVVVDQQDWDDDDVDIDGSVLVVLVVLLVVLLVVCVVCVVVVHDDDDDLVSLQSNQVSCVVNCDPVCLVVVPADPADDDDPPDGSNCNSNSNSVHHPVD

Secondary structure (DSSP, 8-state):
-HHHHHHHHHHHHHH-SSSEEEETTEEEEHHHHHHHHHHHHHHHHHHHHHHTT------HHHHHHHHHHHHHH--GGGTTTTT--PPPP--TTS-HHHHHHHHTT--TT-

Organism: Mycobacterium tuberculosis (NCBI:txid1773)

InterPro domains:
  IPR017517 Maleylpyruvate isomerase, mycothiol-dependent enzyme [TIGR03083] (3-106)
  IPR017520 Conserved hypothetical protein CHP03086 [TIGR03086] (4-106)